Protein AF-A0A1M6VLD0-F1 (afdb_monomer_lite)

Foldseek 3Di:
DVVVVVLVVVLVVLVVVLVVLVVVLVVLCVVLVVLLVVLVVVLVVLVVVQVVCVVVVNDDPVSVVVSVVSNVVSNVVSVVSVVVSVVSVVVSVVSVVSNPD

Structure (mmCIF, N/CA/C/O backbone):
data_AF-A0A1M6VLD0-F1
#
_entry.id   AF-A0A1M6VLD0-F1
#
loop_
_atom_site.group_PDB
_atom_site.id
_atom_site.type_symbol
_atom_site.label_atom_id
_atom_site.label_alt_id
_atom_site.label_comp_id
_atom_site.label_asym_id
_atom_site.label_entity_id
_atom_site.label_seq_id
_atom_site.pdbx_PDB_ins_code
_atom_site.Cartn_x
_atom_site.Cartn_y
_atom_site.Cartn_z
_atom_site.occupancy
_atom_site.B_iso_or_equiv
_atom_site.auth_seq_id
_atom_site.auth_comp_id
_atom_site.auth_asym_id
_atom_site.auth_atom_id
_atom_site.pdbx_P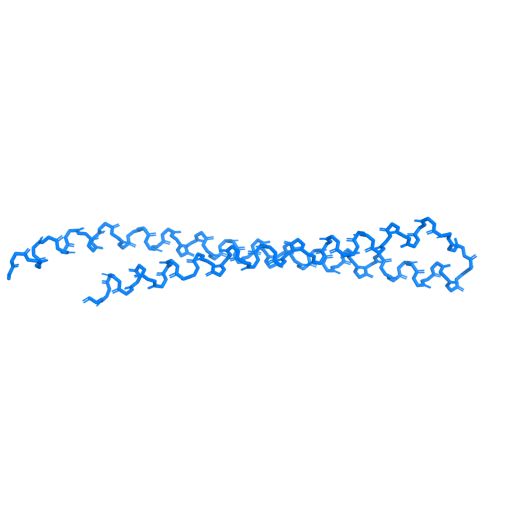DB_model_num
ATOM 1 N N . MET A 1 1 ? -35.736 3.287 25.481 1.00 52.25 1 MET A N 1
ATOM 2 C CA . MET A 1 1 ? -34.744 3.401 26.577 1.00 52.25 1 MET A CA 1
ATOM 3 C C . MET A 1 1 ? -33.820 2.182 26.717 1.00 52.25 1 MET A C 1
ATOM 5 O O . MET A 1 1 ? -32.624 2.410 26.811 1.00 52.25 1 MET A O 1
ATOM 9 N N . LEU A 1 2 ? -34.275 0.917 26.607 1.00 50.25 2 LEU A N 1
ATOM 10 C CA . LEU A 1 2 ? -33.375 -0.265 26.666 1.00 50.25 2 LEU A CA 1
ATOM 11 C C . LEU A 1 2 ? -32.252 -0.292 25.607 1.00 50.25 2 LEU A C 1
ATOM 13 O O . LEU A 1 2 ? -31.142 -0.730 25.895 1.00 50.25 2 LEU A O 1
ATOM 17 N N . ARG A 1 3 ? -32.512 0.210 24.389 1.00 56.19 3 ARG A N 1
ATOM 18 C CA . ARG A 1 3 ? -31.496 0.269 23.320 1.00 56.19 3 ARG A CA 1
ATOM 19 C C . ARG A 1 3 ? -30.289 1.141 23.683 1.00 56.19 3 ARG A C 1
ATOM 21 O O . ARG A 1 3 ? -29.202 0.876 23.196 1.00 56.19 3 ARG A O 1
ATOM 28 N N . PHE A 1 4 ? -30.455 2.142 24.547 1.00 57.03 4 PHE A N 1
ATOM 29 C CA . PHE A 1 4 ? -29.369 3.043 24.946 1.00 57.03 4 PHE A CA 1
ATOM 30 C C . PHE A 1 4 ? -28.453 2.394 25.996 1.00 57.03 4 PHE A C 1
ATOM 32 O O . PHE A 1 4 ? -27.234 2.495 25.893 1.00 57.03 4 PHE A O 1
ATOM 39 N N . MET A 1 5 ? -29.032 1.641 26.942 1.00 56.78 5 MET A N 1
ATOM 40 C CA . MET A 1 5 ? -28.290 0.905 27.979 1.00 56.78 5 MET A CA 1
ATOM 41 C C . MET A 1 5 ? -27.414 -0.226 27.420 1.00 56.78 5 MET A C 1
ATOM 43 O O . MET A 1 5 ? -26.392 -0.538 28.017 1.00 56.78 5 MET A O 1
ATOM 47 N N . ILE A 1 6 ? -27.769 -0.808 26.268 1.00 61.88 6 ILE A N 1
ATOM 48 C CA . ILE A 1 6 ? -26.975 -1.862 25.602 1.00 61.88 6 ILE A CA 1
ATOM 49 C C . ILE A 1 6 ? -25.964 -1.279 24.596 1.00 61.88 6 ILE A C 1
ATOM 51 O O . ILE A 1 6 ? -24.879 -1.830 24.424 1.00 61.88 6 ILE A O 1
ATOM 55 N N . LYS A 1 7 ? -26.270 -0.141 23.953 1.00 59.44 7 LYS A N 1
ATOM 56 C CA . LYS A 1 7 ? -25.375 0.497 22.965 1.00 59.44 7 LYS A CA 1
ATOM 57 C C . LYS A 1 7 ? -24.177 1.205 23.626 1.00 59.44 7 LYS A C 1
ATOM 59 O O . LYS A 1 7 ? -23.116 1.297 23.016 1.00 59.44 7 LYS A O 1
ATOM 64 N N . LEU A 1 8 ? -24.316 1.652 24.880 1.00 65.25 8 LEU A N 1
ATOM 65 C CA . LEU A 1 8 ? -23.249 2.309 25.648 1.00 65.25 8 LEU A CA 1
ATOM 66 C C . LEU A 1 8 ? -22.031 1.402 25.945 1.00 65.25 8 LEU A C 1
ATOM 68 O O . LEU A 1 8 ? -20.916 1.810 25.618 1.00 65.25 8 LEU A O 1
ATOM 72 N N . PRO A 1 9 ? -22.188 0.177 26.497 1.00 65.31 9 PRO A N 1
ATOM 73 C CA . PRO A 1 9 ? -21.049 -0.719 26.723 1.00 65.31 9 PRO A CA 1
ATOM 74 C C . PRO A 1 9 ? -20.408 -1.176 25.406 1.00 65.31 9 PRO A C 1
ATOM 76 O O . PRO A 1 9 ? -19.188 -1.292 25.325 1.00 65.31 9 PRO A O 1
ATOM 79 N N . PHE A 1 10 ? -21.201 -1.346 24.343 1.00 67.75 10 PHE A N 1
ATOM 80 C CA . PHE A 1 10 ? -20.683 -1.672 23.012 1.00 67.75 10 PHE A CA 1
ATOM 81 C C . PHE A 1 10 ? -19.812 -0.549 22.420 1.00 67.75 10 PHE A C 1
ATOM 83 O O . PHE A 1 10 ? -18.781 -0.848 21.824 1.00 67.75 10 PHE A O 1
ATOM 90 N N . ARG A 1 11 ? -20.158 0.734 22.630 1.00 69.50 11 ARG A N 1
ATOM 91 C CA . ARG A 1 11 ? -19.313 1.882 22.228 1.00 69.50 11 ARG A CA 1
ATOM 92 C C . ARG A 1 11 ? -17.976 1.912 22.974 1.00 69.50 11 ARG A C 1
ATOM 94 O O . ARG A 1 11 ? -16.953 2.193 22.356 1.00 69.50 11 ARG A O 1
ATOM 101 N N . ILE A 1 12 ? -17.970 1.581 24.268 1.00 75.38 12 ILE A N 1
ATOM 102 C CA . ILE A 1 12 ? -16.751 1.552 25.099 1.00 75.38 12 ILE A CA 1
ATOM 103 C C . ILE A 1 12 ? -15.772 0.471 24.621 1.00 75.38 12 ILE A C 1
ATOM 105 O O . ILE A 1 12 ? -14.567 0.699 24.637 1.00 75.38 12 ILE A O 1
ATOM 109 N N . ILE A 1 13 ? -16.275 -0.675 24.153 1.00 76.44 13 ILE A N 1
ATOM 110 C CA . ILE A 1 13 ? -15.447 -1.771 23.619 1.00 76.44 13 ILE A CA 1
ATOM 111 C C . ILE A 1 13 ? -15.057 -1.519 22.152 1.00 76.44 13 ILE A C 1
ATOM 113 O O . ILE A 1 13 ? -13.966 -1.888 21.729 1.00 76.44 13 ILE A O 1
ATOM 117 N N . ALA A 1 14 ? -15.907 -0.852 21.368 1.00 73.44 14 ALA A N 1
ATOM 118 C CA . ALA A 1 14 ? -15.618 -0.538 19.968 1.00 73.44 14 ALA A CA 1
ATOM 119 C C . ALA A 1 14 ? -14.554 0.567 19.802 1.00 73.44 14 ALA A C 1
ATOM 121 O O . ALA A 1 14 ? -13.787 0.530 18.842 1.00 73.44 14 ALA A O 1
ATOM 122 N N . ALA A 1 15 ? -14.457 1.514 20.742 1.00 79.00 15 ALA A N 1
ATOM 123 C CA . ALA A 1 15 ? -13.451 2.579 20.730 1.00 79.00 15 ALA A CA 1
ATOM 124 C C . ALA A 1 15 ? -11.984 2.080 20.697 1.00 79.00 15 ALA A C 1
ATOM 126 O O . ALA A 1 15 ? -11.239 2.515 19.815 1.00 79.00 15 ALA A O 1
ATOM 127 N N . PRO A 1 16 ? -11.535 1.154 21.574 1.00 79.50 16 PRO A N 1
ATOM 128 C CA . PRO A 1 16 ? -10.180 0.610 21.492 1.00 79.50 16 PRO A CA 1
ATOM 129 C C . PRO A 1 16 ? -9.962 -0.219 20.220 1.00 79.50 16 PRO A C 1
ATOM 131 O O . PRO A 1 16 ? -8.879 -0.164 19.643 1.00 79.50 16 PRO A O 1
ATOM 134 N N . VAL A 1 17 ? -10.983 -0.931 19.727 1.00 82.94 17 VAL A N 1
ATOM 135 C CA . VAL A 1 17 ? -10.897 -1.697 18.469 1.00 82.94 17 VAL A CA 1
ATOM 136 C C . VAL A 1 17 ? -10.692 -0.771 17.266 1.00 82.94 17 VAL A C 1
ATOM 138 O O . VAL A 1 17 ? -9.846 -1.049 16.418 1.00 82.94 17 VAL A O 1
ATOM 141 N N . TRP A 1 18 ? -11.402 0.359 17.214 1.00 85.25 18 TRP A N 1
ATOM 142 C CA . TRP A 1 18 ? -11.215 1.381 16.181 1.00 85.25 18 TRP A CA 1
ATOM 143 C C . TRP A 1 18 ? -9.797 1.957 16.193 1.00 85.25 18 TRP A C 1
ATOM 145 O O . TRP A 1 18 ? -9.180 2.102 15.139 1.00 85.25 18 TRP A O 1
ATOM 155 N N . LEU A 1 19 ? -9.257 2.225 17.385 1.00 82.44 19 LEU A N 1
ATOM 156 C CA . LEU A 1 19 ? -7.901 2.745 17.553 1.00 82.44 19 LEU A CA 1
ATOM 157 C C . LEU A 1 19 ? -6.841 1.738 17.077 1.00 82.44 19 LEU A C 1
ATOM 159 O O . LEU A 1 19 ? -5.909 2.122 16.371 1.00 82.44 19 LEU A O 1
ATOM 163 N N . VAL A 1 20 ? -7.010 0.448 17.389 1.00 86.25 20 VAL A N 1
ATOM 164 C CA . VAL A 1 20 ? -6.131 -0.620 16.882 1.00 86.25 20 VAL A CA 1
ATOM 165 C C . VAL A 1 20 ? -6.224 -0.725 15.359 1.00 86.25 20 VAL A C 1
ATOM 167 O O . VAL A 1 20 ? -5.189 -0.770 14.696 1.00 86.25 20 VAL A O 1
ATOM 170 N N . LEU A 1 21 ? -7.433 -0.695 14.784 1.00 84.44 21 LEU A N 1
ATOM 171 C CA . LEU A 1 21 ? -7.605 -0.679 13.328 1.00 84.44 21 LEU A CA 1
ATOM 172 C C . LEU A 1 21 ? -6.940 0.544 12.684 1.00 84.44 21 LEU A C 1
ATOM 174 O O . LEU A 1 21 ? -6.337 0.412 11.624 1.00 84.44 21 LEU A O 1
ATOM 178 N N . ALA A 1 22 ? -7.026 1.722 13.306 1.00 83.38 22 ALA A N 1
ATOM 179 C CA . ALA A 1 22 ? -6.374 2.933 12.815 1.00 83.38 22 ALA A CA 1
AT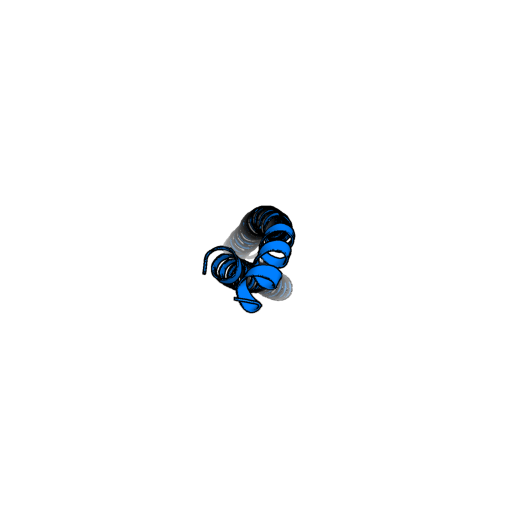OM 180 C C . ALA A 1 22 ? -4.851 2.800 12.806 1.00 83.38 22 ALA A C 1
ATOM 182 O O . ALA A 1 22 ? -4.225 3.120 11.797 1.00 83.38 22 ALA A O 1
ATOM 183 N N . ALA A 1 23 ? -4.269 2.273 13.884 1.00 87.25 23 ALA A N 1
ATOM 184 C CA . ALA A 1 23 ? -2.836 2.017 13.956 1.00 87.25 23 ALA A CA 1
ATOM 185 C C . ALA A 1 23 ? -2.386 0.998 12.895 1.00 87.25 23 ALA A C 1
ATOM 187 O O . ALA A 1 23 ? -1.440 1.259 12.154 1.00 87.25 23 ALA A O 1
ATOM 188 N N . VAL A 1 24 ? -3.099 -0.127 12.764 1.00 88.62 24 VAL A N 1
ATOM 189 C CA . VAL A 1 24 ? -2.811 -1.161 11.754 1.00 88.62 24 VAL A CA 1
ATOM 190 C C . VAL A 1 24 ? -2.926 -0.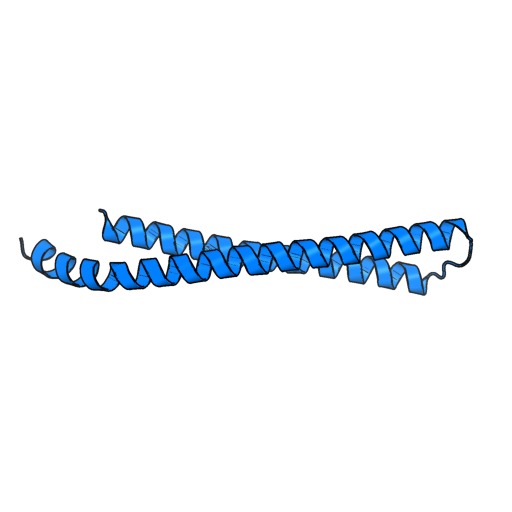603 10.338 1.00 88.62 24 VAL A C 1
ATOM 192 O O . VAL A 1 24 ? -2.085 -0.899 9.493 1.00 88.62 24 VAL A O 1
ATOM 195 N N . ASN A 1 25 ? -3.926 0.236 10.077 1.00 86.94 25 ASN A N 1
ATOM 196 C CA . ASN A 1 25 ? -4.124 0.855 8.774 1.00 86.94 25 ASN A CA 1
ATOM 197 C C . ASN A 1 25 ? -2.985 1.825 8.423 1.00 86.94 25 ASN A C 1
ATOM 199 O O . ASN A 1 25 ? -2.424 1.724 7.341 1.00 86.94 25 ASN A O 1
ATOM 203 N N . ILE A 1 26 ? -2.554 2.679 9.358 1.00 87.25 26 ILE A N 1
ATOM 204 C CA . ILE A 1 26 ? -1.392 3.561 9.147 1.00 87.25 26 ILE A CA 1
ATOM 205 C C . ILE A 1 26 ? -0.134 2.741 8.825 1.00 87.25 26 ILE A C 1
ATOM 207 O O . ILE A 1 26 ? 0.592 3.069 7.886 1.00 87.25 26 ILE A O 1
ATOM 211 N N . VAL A 1 27 ? 0.107 1.651 9.560 1.00 88.00 27 VAL A N 1
ATOM 212 C CA . VAL A 1 27 ? 1.247 0.754 9.307 1.00 88.00 27 VAL A CA 1
ATOM 213 C C . VAL A 1 27 ? 1.130 0.072 7.942 1.00 88.00 27 VAL A C 1
ATOM 215 O O . VAL A 1 27 ? 2.121 -0.008 7.221 1.00 88.00 27 VAL A O 1
ATOM 218 N N . LEU A 1 28 ? -0.063 -0.386 7.553 1.00 85.56 28 LEU A N 1
ATOM 219 C CA . LEU A 1 28 ? -0.302 -1.007 6.248 1.00 85.56 28 LEU A CA 1
ATOM 220 C C . LEU A 1 28 ? -0.148 -0.016 5.096 1.00 85.56 28 LEU A C 1
ATOM 222 O O . LEU A 1 28 ? 0.528 -0.340 4.128 1.00 85.56 28 LEU A O 1
ATOM 226 N N . VAL A 1 29 ? -0.710 1.190 5.205 1.00 87.31 29 VAL A N 1
ATOM 227 C CA . VAL A 1 29 ? -0.515 2.283 4.239 1.00 87.31 29 VAL A CA 1
ATOM 228 C C . VAL A 1 29 ? 0.970 2.567 4.071 1.00 87.31 29 VAL A C 1
ATOM 230 O O . VAL A 1 29 ? 1.453 2.678 2.946 1.00 87.31 29 VAL A O 1
ATOM 233 N N . PHE A 1 30 ? 1.707 2.643 5.181 1.00 85.75 30 PHE A N 1
ATOM 234 C CA . PHE A 1 30 ? 3.141 2.880 5.147 1.00 85.75 30 PHE A CA 1
ATOM 235 C C . PHE A 1 30 ? 3.898 1.724 4.486 1.00 85.75 30 PHE A C 1
ATOM 237 O O . PHE A 1 30 ? 4.723 1.961 3.611 1.00 85.75 30 PHE A O 1
ATOM 244 N N . LEU A 1 31 ? 3.602 0.473 4.845 1.00 86.00 31 LEU A N 1
ATOM 245 C CA . LEU A 1 31 ? 4.273 -0.704 4.292 1.00 86.00 31 LEU A CA 1
ATOM 246 C C . LEU A 1 31 ? 3.962 -0.896 2.800 1.00 86.00 31 LEU A C 1
ATOM 248 O O . LEU A 1 31 ? 4.862 -1.181 2.010 1.00 86.00 31 LEU A O 1
ATOM 252 N N . VAL A 1 32 ? 2.706 -0.697 2.396 1.00 86.88 32 VAL A N 1
ATOM 253 C CA . VAL A 1 32 ? 2.274 -0.736 0.991 1.00 86.88 32 VAL A CA 1
ATOM 254 C C . VAL A 1 32 ? 2.901 0.418 0.211 1.00 86.88 32 VAL A C 1
ATOM 256 O O . VAL A 1 32 ? 3.432 0.190 -0.868 1.00 86.88 32 VAL A O 1
ATOM 259 N N . GLY A 1 33 ? 2.922 1.635 0.758 1.00 85.25 33 GLY A N 1
ATOM 260 C CA . GLY A 1 33 ? 3.566 2.786 0.119 1.00 85.25 33 GLY A CA 1
ATOM 261 C C . GLY A 1 33 ? 5.081 2.616 -0.033 1.00 85.25 33 GLY A C 1
ATOM 262 O O . GLY A 1 33 ? 5.627 2.862 -1.108 1.00 85.25 33 GLY A O 1
ATOM 263 N N . LEU A 1 34 ? 5.760 2.134 1.013 1.00 86.88 34 LEU A N 1
ATOM 264 C CA . LEU A 1 34 ? 7.200 1.869 1.005 1.00 86.88 34 LEU A CA 1
ATOM 265 C C . LEU A 1 34 ? 7.552 0.750 0.015 1.00 86.88 34 LEU A C 1
ATOM 267 O O . LEU A 1 34 ? 8.469 0.903 -0.791 1.00 86.88 34 LEU A O 1
ATOM 271 N N . SER A 1 35 ? 6.808 -0.360 0.052 1.00 83.88 35 SER A N 1
ATOM 272 C CA . SER A 1 35 ? 7.010 -1.479 -0.874 1.00 83.88 35 SER A CA 1
ATOM 273 C C . SER A 1 35 ? 6.709 -1.080 -2.315 1.00 83.88 35 SER A C 1
ATOM 275 O O . SER A 1 35 ? 7.507 -1.408 -3.185 1.00 83.88 35 SER A O 1
ATOM 277 N N . ALA A 1 36 ? 5.650 -0.306 -2.574 1.00 84.25 36 ALA A N 1
ATOM 278 C CA . ALA A 1 36 ? 5.368 0.255 -3.892 1.00 84.25 36 ALA A CA 1
ATOM 279 C C . ALA A 1 36 ? 6.535 1.112 -4.391 1.00 84.25 36 ALA A C 1
ATOM 281 O O . ALA A 1 36 ? 7.007 0.902 -5.504 1.00 84.25 36 ALA A O 1
ATOM 282 N N . GLY A 1 37 ? 7.052 2.019 -3.555 1.00 84.38 37 GLY A N 1
ATOM 283 C CA . GLY A 1 37 ? 8.221 2.834 -3.891 1.00 84.38 37 GLY A CA 1
ATOM 284 C C . GLY A 1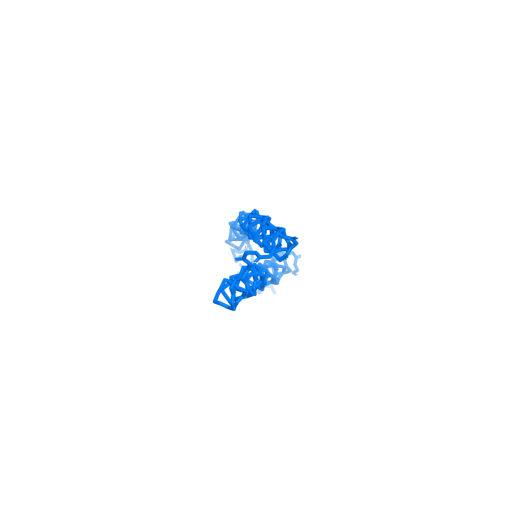 37 ? 9.438 1.986 -4.273 1.00 84.38 37 GLY A C 1
ATOM 285 O O . GLY A 1 37 ? 10.075 2.242 -5.294 1.00 84.38 37 GLY A O 1
ATOM 286 N N . PHE A 1 38 ? 9.718 0.926 -3.511 1.00 86.50 38 PHE A N 1
ATOM 287 C CA . PHE A 1 38 ? 10.807 -0.010 -3.807 1.00 86.50 38 PHE A CA 1
ATOM 288 C C . PHE A 1 38 ? 10.572 -0.795 -5.108 1.00 86.50 38 PHE A C 1
ATOM 290 O O . PHE A 1 38 ? 11.480 -0.929 -5.928 1.00 86.50 38 PHE A O 1
ATOM 297 N N . CYS A 1 39 ? 9.346 -1.275 -5.327 1.00 86.75 39 CYS A N 1
ATOM 298 C CA . CYS A 1 39 ? 8.959 -2.017 -6.526 1.00 86.75 39 CYS A CA 1
ATOM 299 C C . CYS A 1 39 ? 9.065 -1.145 -7.786 1.00 86.75 39 CYS A C 1
ATOM 301 O O . CYS A 1 39 ? 9.603 -1.596 -8.795 1.00 86.75 39 CYS A O 1
ATOM 303 N N . TYR A 1 40 ? 8.627 0.116 -7.718 1.00 82.44 40 TYR A N 1
ATOM 304 C CA . TYR A 1 40 ? 8.759 1.071 -8.819 1.00 82.44 40 TYR A CA 1
ATOM 305 C C . TYR A 1 40 ? 10.216 1.439 -9.105 1.00 82.44 40 TYR A C 1
ATOM 307 O O . TYR A 1 40 ? 10.582 1.572 -10.271 1.00 82.44 40 TYR A O 1
ATOM 315 N N . LEU A 1 41 ? 11.063 1.558 -8.078 1.00 86.75 41 LEU A N 1
ATOM 316 C CA . LEU A 1 41 ? 12.496 1.790 -8.270 1.00 86.75 41 LEU A CA 1
ATOM 317 C C . LEU A 1 41 ? 13.172 0.617 -8.983 1.00 86.75 41 LEU A C 1
ATOM 319 O O . LEU A 1 41 ? 13.891 0.832 -9.955 1.00 86.75 41 LEU A O 1
ATOM 323 N N . ILE A 1 42 ? 12.912 -0.619 -8.547 1.00 86.38 42 ILE A N 1
ATOM 324 C CA . ILE A 1 42 ? 13.464 -1.822 -9.188 1.00 86.38 42 ILE A CA 1
ATOM 325 C C . ILE A 1 42 ? 12.957 -1.938 -10.629 1.00 86.38 42 ILE A C 1
ATOM 327 O O . ILE A 1 42 ? 13.751 -2.186 -11.536 1.00 86.38 42 ILE A O 1
ATOM 331 N N . ALA A 1 43 ? 11.661 -1.708 -10.855 1.00 83.56 43 ALA A N 1
ATOM 332 C CA . ALA A 1 43 ? 11.071 -1.692 -12.189 1.00 83.56 43 ALA A CA 1
ATOM 333 C C . ALA A 1 43 ? 11.733 -0.632 -13.086 1.00 83.56 43 ALA A C 1
ATOM 335 O O . ALA A 1 43 ? 12.132 -0.936 -14.208 1.00 83.56 43 ALA A O 1
ATOM 336 N N . GLY A 1 44 ? 11.919 0.589 -12.577 1.00 84.06 44 GLY A N 1
ATOM 337 C CA . GLY A 1 44 ? 12.580 1.674 -13.298 1.00 84.06 44 GLY A CA 1
ATOM 338 C C . GLY A 1 44 ? 14.033 1.352 -13.649 1.00 84.06 44 GLY A C 1
ATOM 339 O O . GLY A 1 44 ? 14.430 1.520 -14.799 1.00 84.06 44 GLY A O 1
ATOM 340 N N . ILE A 1 45 ? 14.811 0.828 -12.697 1.00 86.75 45 ILE A N 1
ATOM 341 C CA . ILE A 1 45 ? 16.200 0.410 -12.939 1.00 86.75 45 ILE A CA 1
ATOM 342 C C . ILE A 1 45 ? 16.241 -0.704 -13.989 1.00 86.75 45 ILE A C 1
ATOM 344 O O . ILE A 1 45 ? 17.031 -0.616 -14.922 1.00 86.75 45 ILE A O 1
ATOM 348 N N . SER A 1 46 ? 15.353 -1.699 -13.891 1.00 83.19 46 SER A N 1
ATOM 349 C CA . SER A 1 46 ? 15.260 -2.789 -14.868 1.00 83.19 46 SER A CA 1
ATOM 350 C C . SER A 1 46 ? 15.006 -2.265 -16.285 1.00 83.19 46 SER A C 1
ATOM 352 O O . SER A 1 46 ? 15.679 -2.694 -17.218 1.00 83.19 46 SER A O 1
ATOM 354 N N . VAL A 1 47 ? 14.086 -1.306 -16.450 1.00 83.38 47 VAL A N 1
ATOM 355 C CA . VAL A 1 47 ? 13.807 -0.684 -17.756 1.00 83.38 47 VAL A CA 1
ATOM 356 C C . VAL A 1 47 ? 15.011 0.111 -18.257 1.00 83.38 47 VAL A C 1
ATOM 358 O O . VAL A 1 47 ? 15.387 -0.021 -19.417 1.00 83.38 47 VAL A O 1
ATOM 361 N N . VAL A 1 48 ? 15.648 0.916 -17.402 1.00 86.12 48 VAL A N 1
ATOM 362 C CA . VAL A 1 48 ? 16.818 1.722 -17.792 1.00 86.12 48 VAL A CA 1
ATOM 363 C C . VAL A 1 48 ? 17.988 0.831 -18.214 1.00 86.12 48 VAL A C 1
ATOM 365 O O . VAL A 1 48 ? 18.621 1.099 -19.234 1.00 86.12 48 VAL A O 1
ATOM 368 N N . THR A 1 49 ? 18.261 -0.245 -17.471 1.00 84.06 49 THR A N 1
ATOM 369 C CA . THR A 1 49 ? 19.293 -1.228 -17.826 1.00 84.06 49 THR A CA 1
ATOM 370 C C . THR A 1 49 ? 18.988 -1.896 -19.164 1.00 84.06 49 THR A C 1
ATOM 372 O O . THR A 1 49 ? 19.896 -2.096 -19.969 1.00 84.06 49 THR A O 1
ATOM 375 N N . GLU A 1 50 ? 17.722 -2.196 -19.438 1.00 82.38 50 GLU A N 1
ATOM 376 C CA . GLU A 1 50 ? 17.318 -2.821 -20.692 1.00 82.38 50 GLU A CA 1
ATOM 377 C C . GLU A 1 50 ? 17.410 -1.872 -21.892 1.00 82.38 50 GLU A C 1
ATOM 379 O O . GLU A 1 50 ? 17.985 -2.236 -22.916 1.00 82.38 50 GLU A O 1
ATOM 384 N N . VAL A 1 51 ? 16.941 -0.628 -21.756 1.00 84.00 51 VAL A N 1
ATOM 385 C CA . VAL A 1 51 ? 17.083 0.408 -22.796 1.00 84.00 51 VAL A CA 1
ATOM 386 C C . VAL A 1 51 ? 18.558 0.650 -23.120 1.00 84.00 51 VAL A C 1
ATOM 388 O O . VAL A 1 51 ? 18.928 0.772 -24.288 1.00 84.00 51 VAL A O 1
ATOM 391 N N . LEU A 1 52 ? 19.419 0.662 -22.098 1.00 85.69 52 LEU A N 1
ATOM 392 C CA . LEU A 1 52 ? 20.861 0.786 -22.280 1.00 85.69 52 LEU A CA 1
ATOM 393 C C . LEU A 1 52 ? 21.447 -0.439 -23.000 1.00 85.69 52 LEU A C 1
ATOM 395 O O . LEU A 1 52 ? 22.232 -0.285 -23.930 1.00 85.69 52 LEU A O 1
ATOM 399 N N . SER A 1 53 ? 21.029 -1.648 -22.618 1.00 82.12 53 SER A N 1
ATOM 400 C CA . SER A 1 53 ? 21.439 -2.912 -23.248 1.00 82.12 53 SER A CA 1
ATOM 401 C C . SER A 1 53 ? 21.072 -2.973 -24.739 1.00 82.12 53 SER A C 1
ATOM 403 O O . SER A 1 53 ? 21.886 -3.398 -25.563 1.00 82.12 53 SER A O 1
ATOM 405 N N . ILE A 1 54 ? 19.890 -2.461 -25.106 1.00 84.62 54 ILE A N 1
ATOM 406 C CA . ILE A 1 54 ? 19.459 -2.293 -26.503 1.00 84.62 54 ILE A CA 1
ATOM 407 C C . ILE A 1 54 ? 20.334 -1.259 -27.219 1.00 84.62 54 ILE A C 1
ATOM 409 O O . ILE A 1 54 ? 20.814 -1.521 -28.319 1.00 84.62 54 ILE A O 1
ATOM 413 N N . GLY A 1 55 ? 20.587 -0.105 -26.589 1.00 84.44 55 GLY A N 1
ATOM 414 C CA . GLY A 1 55 ? 21.432 0.955 -27.150 1.00 84.44 55 GLY A CA 1
ATOM 415 C C . GLY A 1 55 ? 22.882 0.524 -27.404 1.00 84.44 55 GLY A C 1
ATOM 416 O O . GLY A 1 55 ? 23.510 1.015 -28.338 1.00 84.44 55 GLY A O 1
ATOM 417 N N . PHE A 1 56 ? 23.394 -0.427 -26.617 1.00 84.62 56 PHE A N 1
ATOM 418 C CA . PHE A 1 56 ? 24.712 -1.045 -26.800 1.00 84.62 56 PHE A CA 1
ATOM 419 C C . PHE A 1 56 ? 24.701 -2.306 -27.686 1.00 84.62 56 PHE A C 1
ATOM 421 O O . PHE A 1 56 ? 25.766 -2.854 -27.963 1.00 84.62 56 PHE A O 1
ATOM 428 N N . GLY A 1 57 ? 23.534 -2.775 -28.145 1.00 81.06 57 GLY A N 1
ATOM 429 C CA . GLY A 1 57 ? 23.411 -3.945 -29.025 1.00 81.06 57 GLY A CA 1
ATOM 430 C C . GLY A 1 57 ? 23.723 -5.294 -28.362 1.00 81.06 57 GLY A C 1
ATOM 431 O O . GLY A 1 57 ? 24.008 -6.263 -29.059 1.00 81.06 57 GLY A O 1
ATOM 432 N N . ILE A 1 58 ? 23.682 -5.367 -27.028 1.00 80.38 58 ILE A N 1
ATOM 433 C CA . ILE A 1 58 ? 23.969 -6.582 -26.238 1.00 80.38 58 ILE A CA 1
ATOM 434 C C . ILE A 1 58 ? 22.694 -7.279 -25.729 1.00 80.38 58 ILE A C 1
ATOM 436 O O . ILE A 1 58 ? 22.767 -8.287 -25.024 1.00 80.38 58 ILE A O 1
ATOM 440 N N . SER A 1 59 ? 21.518 -6.755 -26.080 1.00 71.06 59 SER A N 1
ATOM 441 C CA . SER A 1 59 ? 20.224 -7.287 -25.654 1.00 71.06 59 SER A CA 1
ATOM 442 C C . SER A 1 59 ? 19.909 -8.636 -26.310 1.00 71.06 59 SER A C 1
ATOM 444 O O . SER A 1 59 ? 19.962 -8.756 -27.533 1.00 71.06 59 SER A O 1
ATOM 446 N N . THR A 1 60 ? 19.502 -9.625 -25.511 1.00 70.12 60 THR A N 1
ATOM 447 C CA . THR A 1 60 ? 18.975 -10.917 -25.991 1.00 70.12 60 THR A CA 1
ATOM 448 C C . THR A 1 60 ? 17.451 -10.980 -25.816 1.00 70.12 60 THR A C 1
ATOM 450 O O . THR A 1 60 ? 16.909 -10.364 -24.893 1.00 70.12 60 THR A O 1
ATOM 453 N N . ASP A 1 61 ? 16.737 -11.760 -26.638 1.00 67.62 61 ASP A N 1
ATOM 454 C CA . ASP A 1 61 ? 15.276 -11.952 -26.505 1.00 67.62 61 ASP A CA 1
ATOM 455 C C . ASP A 1 61 ? 14.861 -12.450 -25.108 1.00 67.62 61 ASP A C 1
ATOM 457 O O . ASP A 1 61 ? 13.785 -12.132 -24.593 1.00 67.62 61 ASP A O 1
ATOM 461 N N . TRP A 1 62 ? 15.736 -13.223 -24.460 1.00 66.06 62 TRP A N 1
ATOM 462 C CA . TRP A 1 62 ? 15.492 -13.782 -23.133 1.00 66.06 62 TRP A CA 1
ATOM 463 C C . TRP A 1 62 ? 15.567 -12.724 -22.023 1.00 66.06 62 TRP A C 1
ATOM 465 O O . TRP A 1 62 ? 14.731 -12.728 -21.116 1.00 66.06 62 TRP A O 1
ATOM 475 N N . THR A 1 63 ? 16.509 -11.779 -22.123 1.00 70.31 63 THR A N 1
ATOM 476 C CA . THR A 1 63 ? 16.629 -10.671 -21.162 1.00 70.31 63 THR A CA 1
ATOM 477 C C . THR A 1 63 ? 15.413 -9.748 -21.211 1.00 70.31 63 THR A C 1
ATOM 479 O O . THR A 1 63 ? 14.854 -9.456 -20.155 1.00 70.31 63 THR A O 1
ATOM 482 N N . MET A 1 64 ? 14.910 -9.434 -22.415 1.00 68.56 64 MET A N 1
ATOM 483 C CA . MET A 1 64 ? 13.721 -8.584 -22.570 1.00 68.56 64 MET A CA 1
ATOM 484 C C . MET A 1 64 ? 12.467 -9.204 -21.966 1.00 68.56 64 MET A C 1
ATOM 486 O O . MET A 1 64 ? 11.714 -8.575 -21.222 1.00 68.56 64 MET A O 1
ATOM 490 N N . LYS A 1 65 ? 12.240 -10.490 -22.250 1.00 73.81 65 LYS A N 1
ATOM 491 C CA . LYS A 1 65 ? 11.066 -11.192 -21.731 1.00 73.81 65 LYS A CA 1
ATOM 492 C C . LYS A 1 65 ? 11.085 -11.258 -20.202 1.00 73.81 65 LYS A C 1
ATOM 494 O O . LYS A 1 65 ? 10.038 -11.112 -19.574 1.00 73.81 65 LYS A O 1
ATOM 499 N N . SER A 1 66 ? 12.263 -11.447 -19.606 1.00 72.50 66 SER A N 1
ATOM 500 C CA . SER A 1 66 ? 12.420 -11.459 -18.151 1.00 72.50 66 SER A CA 1
ATOM 501 C C . SER A 1 66 ? 12.151 -10.086 -17.531 1.00 72.50 66 SER A C 1
ATOM 503 O O . SER A 1 66 ? 11.443 -10.025 -16.530 1.00 72.50 66 SER A O 1
ATOM 505 N N . ALA A 1 67 ? 12.657 -8.993 -18.109 1.00 75.44 67 ALA A N 1
ATOM 506 C CA . ALA A 1 67 ? 12.448 -7.651 -17.561 1.00 75.44 67 ALA A CA 1
ATOM 507 C C . ALA A 1 67 ? 10.996 -7.170 -17.670 1.00 75.44 67 ALA A C 1
ATOM 509 O O . ALA A 1 67 ? 10.489 -6.513 -16.759 1.00 75.44 67 ALA A O 1
ATOM 510 N N . ILE A 1 68 ? 10.292 -7.532 -18.746 1.00 77.50 68 ILE A N 1
ATOM 511 C CA . ILE A 1 68 ? 8.860 -7.233 -18.890 1.00 77.50 68 ILE A CA 1
ATOM 512 C C . ILE A 1 68 ? 8.049 -7.993 -17.831 1.00 77.50 68 ILE A C 1
ATOM 514 O O . ILE A 1 68 ? 7.163 -7.429 -17.194 1.00 77.50 68 ILE A O 1
ATOM 518 N N . ILE A 1 69 ? 8.361 -9.270 -17.591 1.00 79.06 69 ILE A N 1
ATOM 519 C CA . ILE A 1 69 ? 7.655 -10.062 -16.574 1.00 79.06 69 ILE A CA 1
ATOM 520 C C . ILE A 1 69 ? 7.927 -9.509 -15.171 1.00 79.06 69 ILE A C 1
ATOM 522 O O . ILE A 1 69 ? 6.990 -9.360 -14.388 1.00 79.06 69 ILE A O 1
ATOM 526 N N . THR A 1 70 ? 9.178 -9.167 -14.845 1.00 75.69 70 THR A N 1
ATOM 527 C CA . THR A 1 70 ? 9.509 -8.612 -13.526 1.00 75.69 70 THR A CA 1
ATOM 528 C C . THR A 1 70 ? 8.839 -7.259 -13.314 1.00 75.69 70 THR A C 1
ATOM 530 O O . THR A 1 70 ? 8.195 -7.073 -12.285 1.00 75.69 70 THR A O 1
ATOM 533 N N . THR A 1 71 ? 8.896 -6.343 -14.283 1.00 75.62 71 THR A N 1
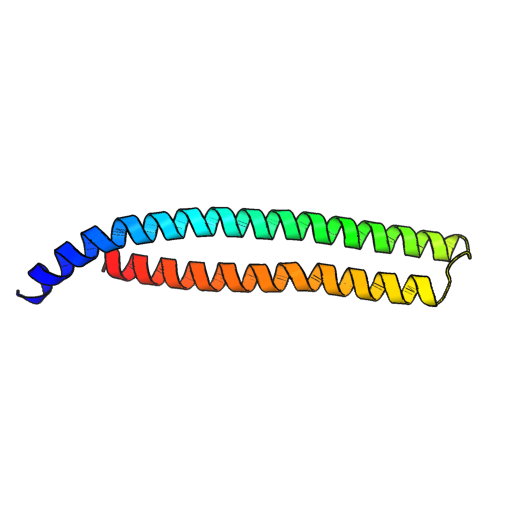ATOM 534 C CA . THR A 1 71 ? 8.219 -5.036 -14.186 1.00 75.62 71 THR A CA 1
ATOM 535 C C . THR A 1 71 ? 6.707 -5.179 -14.016 1.00 75.62 71 THR A C 1
ATOM 537 O O . THR A 1 71 ? 6.145 -4.548 -13.124 1.00 75.62 71 THR A O 1
ATOM 540 N N . VAL A 1 72 ? 6.047 -6.056 -14.780 1.00 79.00 72 VAL A N 1
ATOM 541 C CA . VAL A 1 72 ? 4.604 -6.319 -14.630 1.00 79.00 72 VAL A CA 1
ATOM 542 C C . VAL A 1 72 ? 4.276 -6.856 -13.234 1.00 79.00 72 VAL A C 1
ATOM 544 O O . VAL A 1 72 ? 3.365 -6.349 -12.579 1.00 79.00 72 VAL A O 1
ATOM 547 N N . VAL A 1 73 ? 5.036 -7.834 -12.734 1.00 79.75 73 VAL A N 1
ATOM 548 C CA . VAL A 1 73 ? 4.821 -8.405 -11.394 1.00 79.75 73 VAL A CA 1
ATOM 549 C C . VAL A 1 73 ? 5.025 -7.353 -10.300 1.00 79.75 73 VAL A C 1
ATOM 551 O O . VAL A 1 73 ? 4.192 -7.238 -9.400 1.00 79.75 73 VAL A O 1
ATOM 554 N N . PHE A 1 74 ? 6.088 -6.549 -10.395 1.00 78.38 74 PHE A N 1
ATOM 555 C CA . PHE A 1 74 ? 6.398 -5.503 -9.420 1.00 78.38 74 PHE A CA 1
ATOM 556 C C . PHE A 1 74 ? 5.397 -4.340 -9.437 1.00 78.38 74 PHE A C 1
ATOM 558 O O . PHE A 1 74 ? 5.212 -3.702 -8.405 1.00 78.38 74 PHE A O 1
ATOM 565 N N . VAL A 1 75 ? 4.708 -4.084 -10.553 1.00 77.44 75 VAL A N 1
ATOM 566 C CA . VAL A 1 75 ? 3.632 -3.078 -10.628 1.00 77.44 75 VAL A CA 1
ATOM 567 C C . VAL A 1 75 ? 2.298 -3.626 -10.102 1.00 77.44 75 VAL A C 1
ATOM 569 O O . VAL A 1 75 ? 1.551 -2.901 -9.445 1.00 77.44 75 VAL A O 1
ATOM 572 N N . LEU A 1 76 ? 1.994 -4.909 -10.326 1.00 78.19 76 LEU A N 1
ATOM 573 C CA . LEU A 1 76 ? 0.760 -5.526 -9.820 1.00 78.19 76 LEU A CA 1
ATOM 574 C C . LEU A 1 76 ? 0.771 -5.766 -8.300 1.00 78.19 76 LEU A C 1
ATOM 576 O O . LEU A 1 76 ? -0.273 -5.638 -7.657 1.00 78.19 76 LEU A O 1
ATOM 580 N N . LEU A 1 77 ? 1.928 -6.091 -7.714 1.00 79.88 77 LEU A N 1
ATOM 581 C CA . LEU A 1 77 ? 2.071 -6.355 -6.276 1.00 79.88 77 LEU A CA 1
ATOM 582 C C . LEU A 1 77 ? 1.542 -5.212 -5.373 1.00 79.88 77 LEU A C 1
ATOM 584 O O . LEU A 1 77 ? 0.719 -5.482 -4.492 1.00 79.88 77 LEU A O 1
ATOM 588 N N . PRO A 1 78 ? 1.932 -3.936 -5.579 1.00 78.19 78 PRO A N 1
ATOM 589 C CA . PRO A 1 78 ? 1.438 -2.827 -4.763 1.00 78.19 78 PRO A CA 1
ATOM 590 C C . PRO A 1 78 ? 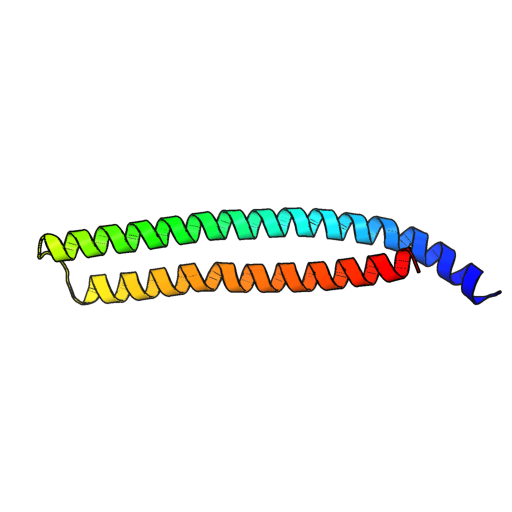-0.046 -2.507 -4.996 1.00 78.19 78 PRO A C 1
ATOM 592 O O . PRO A 1 78 ? -0.709 -2.026 -4.076 1.00 78.19 78 PRO A O 1
ATOM 595 N N . HIS A 1 79 ? -0.609 -2.828 -6.168 1.00 79.50 79 HIS A N 1
ATOM 596 C CA . HIS A 1 79 ? -2.044 -2.659 -6.437 1.00 79.50 79 HIS A CA 1
ATOM 597 C C . HIS A 1 79 ? -2.918 -3.567 -5.561 1.00 79.50 79 HIS A C 1
ATOM 599 O O . HIS A 1 79 ? -3.965 -3.136 -5.073 1.00 79.50 79 HIS A O 1
ATOM 605 N N . ILE A 1 80 ? -2.470 -4.800 -5.307 1.00 81.62 80 ILE A N 1
ATOM 606 C CA . ILE A 1 80 ? -3.152 -5.726 -4.391 1.00 81.62 80 ILE A CA 1
ATOM 607 C C . ILE A 1 80 ? -3.090 -5.187 -2.954 1.00 81.62 80 ILE A C 1
ATOM 609 O O . ILE A 1 80 ? -4.103 -5.174 -2.251 1.00 81.62 80 ILE A O 1
ATOM 613 N N . GLY A 1 81 ? -1.926 -4.675 -2.538 1.00 80.31 81 GLY A N 1
ATOM 614 C CA . GLY A 1 81 ? -1.748 -4.040 -1.228 1.00 80.31 81 GLY A CA 1
ATOM 615 C C . GLY A 1 81 ? -2.676 -2.839 -1.016 1.00 80.31 81 GLY A C 1
ATOM 616 O O . GLY A 1 81 ? -3.273 -2.695 0.052 1.00 80.31 81 GLY A O 1
ATOM 617 N N . MET A 1 82 ? -2.871 -2.019 -2.052 1.00 84.12 82 MET A N 1
ATOM 618 C CA . MET A 1 82 ? -3.771 -0.864 -1.998 1.00 84.12 82 MET A CA 1
ATOM 619 C C . MET A 1 82 ? -5.246 -1.271 -1.857 1.00 84.12 82 MET A C 1
ATOM 621 O O . MET A 1 82 ? -5.996 -0.617 -1.131 1.00 84.12 82 MET A O 1
ATOM 625 N N . GLY A 1 83 ? -5.653 -2.386 -2.473 1.00 83.06 83 GLY A N 1
ATOM 626 C CA . GLY A 1 83 ? -6.993 -2.953 -2.291 1.00 83.06 83 GLY A CA 1
ATOM 627 C C . GLY A 1 83 ? -7.277 -3.356 -0.839 1.00 83.06 83 GLY A C 1
ATOM 628 O O . GLY A 1 83 ? -8.352 -3.068 -0.316 1.00 83.06 83 GLY A O 1
ATOM 629 N N . ILE A 1 84 ? -6.296 -3.952 -0.154 1.00 81.75 84 ILE A N 1
ATOM 630 C CA . ILE A 1 84 ? -6.425 -4.359 1.257 1.00 81.75 84 ILE A CA 1
ATOM 631 C C . ILE A 1 84 ? -6.576 -3.135 2.169 1.00 81.75 84 ILE A C 1
ATOM 633 O O . ILE A 1 84 ? -7.450 -3.110 3.036 1.00 81.75 84 ILE A O 1
ATOM 637 N N . VAL A 1 85 ? -5.767 -2.097 1.944 1.00 84.50 85 VAL A N 1
ATOM 638 C CA . VAL A 1 85 ? -5.855 -0.827 2.683 1.00 84.50 85 VAL A CA 1
ATOM 639 C C . VAL A 1 85 ? -7.236 -0.186 2.521 1.00 84.50 85 VAL A C 1
ATOM 641 O O . VAL A 1 85 ? -7.832 0.244 3.509 1.00 84.50 85 VAL A O 1
ATOM 644 N N . ALA A 1 86 ? -7.778 -0.171 1.300 1.00 83.06 86 ALA A N 1
ATOM 645 C CA . ALA A 1 86 ? -9.094 0.400 1.025 1.00 83.06 86 ALA A CA 1
ATOM 646 C C . ALA A 1 86 ? -10.217 -0.334 1.778 1.00 83.06 86 ALA A C 1
ATOM 648 O O . ALA A 1 86 ? -11.087 0.307 2.366 1.00 83.06 86 ALA A O 1
ATOM 649 N N . VAL A 1 87 ? -10.176 -1.670 1.824 1.00 84.44 87 VAL A N 1
ATOM 650 C CA . VAL A 1 87 ? -11.154 -2.465 2.587 1.00 84.44 87 VAL A CA 1
ATOM 651 C C . VAL A 1 87 ? -11.075 -2.144 4.083 1.00 84.44 87 VAL A C 1
ATOM 653 O O . VAL A 1 87 ? -12.107 -1.965 4.729 1.00 84.44 87 VAL A O 1
ATOM 656 N N . ILE A 1 88 ? -9.866 -2.016 4.636 1.00 83.00 88 ILE A N 1
ATOM 657 C CA . ILE A 1 88 ? -9.675 -1.690 6.057 1.00 83.00 88 ILE A CA 1
ATOM 658 C C . ILE A 1 88 ? -10.159 -0.270 6.370 1.00 83.00 88 ILE A C 1
ATOM 660 O O . ILE A 1 88 ? -10.792 -0.077 7.407 1.00 83.00 88 ILE A O 1
ATOM 664 N N . GLU A 1 89 ? -9.926 0.711 5.491 1.00 83.12 89 GLU A N 1
ATOM 665 C CA . GLU A 1 89 ? -10.490 2.061 5.640 1.00 83.12 89 GLU A CA 1
ATOM 666 C C . GLU A 1 89 ? -12.023 2.037 5.688 1.00 83.12 89 GLU A C 1
ATOM 668 O O . GLU A 1 89 ? -12.610 2.646 6.581 1.00 83.12 89 GLU A O 1
ATOM 673 N N . VAL A 1 90 ? -12.683 1.275 4.808 1.00 83.94 90 VAL A N 1
ATOM 674 C CA . VAL A 1 90 ? -14.153 1.153 4.808 1.00 83.94 90 VAL A CA 1
ATOM 675 C C . VAL A 1 90 ? -14.665 0.552 6.121 1.00 83.94 90 VAL A C 1
ATOM 677 O O . VAL A 1 90 ? -15.604 1.084 6.717 1.00 83.94 90 VAL A O 1
ATOM 680 N N . VAL A 1 91 ? -14.023 -0.510 6.623 1.00 83.25 91 VAL A N 1
ATOM 681 C CA . VAL A 1 91 ? -14.380 -1.121 7.919 1.00 83.25 91 VAL A CA 1
ATOM 682 C C . VAL A 1 91 ? -14.169 -0.131 9.067 1.00 83.25 91 VAL A C 1
ATOM 684 O O . VAL A 1 91 ? -15.019 -0.010 9.951 1.00 83.25 91 VAL A O 1
ATOM 687 N N . LYS A 1 92 ? -13.062 0.616 9.044 1.00 83.19 92 LYS A N 1
ATOM 688 C CA . LYS A 1 92 ? -12.728 1.623 10.056 1.00 83.19 92 LYS A CA 1
ATOM 689 C C . LYS A 1 92 ? -13.737 2.777 10.062 1.00 83.19 92 LYS A C 1
ATOM 691 O O . LYS A 1 92 ? -14.140 3.224 11.136 1.00 83.19 92 LYS A O 1
ATOM 696 N N . CYS A 1 93 ? -14.180 3.218 8.884 1.00 82.94 93 CYS A N 1
ATOM 697 C CA . CYS A 1 93 ? -15.189 4.263 8.720 1.00 82.94 93 CYS A CA 1
ATOM 698 C C . CYS A 1 93 ? -16.567 3.796 9.225 1.00 82.94 93 CYS A C 1
ATOM 700 O O . CYS A 1 93 ? -17.193 4.489 10.026 1.00 82.94 93 CYS A O 1
ATOM 702 N N . GLY A 1 94 ? -16.987 2.572 8.878 1.00 80.81 94 GLY A N 1
ATOM 703 C CA . GLY A 1 94 ? -18.235 1.986 9.387 1.00 80.81 94 GLY A CA 1
ATOM 704 C C . GLY A 1 94 ? -18.241 1.805 10.911 1.00 80.81 94 GLY A C 1
ATOM 705 O O . GLY A 1 94 ? -19.254 2.042 11.571 1.00 80.81 94 GLY A O 1
ATOM 706 N N . LEU A 1 95 ? -17.092 1.452 11.500 1.00 77.25 95 LEU A N 1
ATOM 707 C CA . LEU A 1 95 ? -16.949 1.350 12.952 1.00 77.25 95 LEU A CA 1
ATOM 708 C C . LEU A 1 95 ? -16.977 2.734 13.626 1.00 77.25 95 LEU A C 1
ATOM 710 O O . LEU A 1 95 ? -17.553 2.873 14.702 1.00 77.25 95 LEU A O 1
ATOM 714 N N . GLN A 1 96 ? -16.424 3.771 12.985 1.00 73.50 96 GLN A N 1
ATOM 715 C CA . GLN A 1 96 ? -16.517 5.156 13.462 1.00 73.50 96 GLN A CA 1
ATOM 716 C C . GLN A 1 96 ? -17.969 5.646 13.497 1.00 73.50 96 GLN A C 1
ATOM 718 O O . GLN A 1 96 ? -18.387 6.246 14.487 1.00 73.50 96 GLN A O 1
ATOM 723 N N . GLU A 1 97 ? -18.746 5.356 12.452 1.00 78.06 97 GLU A N 1
ATOM 724 C CA . GLU A 1 97 ? -20.166 5.710 12.376 1.00 78.06 97 GLU A CA 1
ATOM 725 C C . GLU A 1 97 ? -20.982 4.982 13.459 1.00 78.06 97 GLU A C 1
ATOM 727 O O . GLU A 1 97 ? -21.828 5.587 14.112 1.00 78.06 97 GLU A O 1
ATOM 732 N N . PHE A 1 98 ? -20.645 3.725 13.767 1.00 71.81 98 PHE A N 1
ATOM 733 C CA . PHE A 1 98 ? -21.233 2.981 14.889 1.00 71.81 98 PHE A CA 1
ATOM 734 C C . PHE A 1 98 ? -20.849 3.547 16.272 1.00 71.81 98 PHE A C 1
ATOM 736 O O . PHE A 1 98 ? -21.618 3.436 17.232 1.00 71.81 98 PHE A O 1
ATOM 743 N N . ILE A 1 99 ? -19.657 4.144 16.387 1.00 68.62 99 ILE A N 1
ATOM 744 C CA . ILE A 1 99 ? -19.147 4.746 17.625 1.00 68.62 99 ILE A CA 1
ATOM 745 C C . ILE A 1 99 ? -19.635 6.182 17.819 1.00 68.62 99 ILE A C 1
ATOM 747 O O . ILE A 1 99 ? -19.689 6.607 18.967 1.00 68.62 99 ILE A O 1
ATOM 751 N N . PHE A 1 100 ? -19.979 6.945 16.778 1.00 65.75 100 PHE A N 1
ATOM 752 C CA . PHE A 1 100 ? -20.423 8.344 16.904 1.00 65.75 100 PHE A CA 1
ATOM 753 C C . PHE A 1 100 ? -21.914 8.580 16.595 1.00 65.75 100 PHE A C 1
ATOM 755 O O . PHE A 1 100 ? -22.439 9.590 17.066 1.00 65.75 100 PHE A O 1
ATOM 762 N N . GLY A 1 101 ? -22.601 7.649 15.916 1.00 60.12 101 GLY A N 1
ATOM 763 C CA . GLY A 1 101 ? -24.049 7.666 15.623 1.00 60.12 101 GLY A CA 1
ATOM 764 C C . GLY A 1 101 ? -24.939 6.861 16.579 1.00 60.12 101 GLY A C 1
ATOM 765 O O . GLY A 1 101 ? -26.108 7.251 16.770 1.00 60.12 101 GLY A O 1
#

Organism: NCBI:txid1121950

Secondary structure (DSSP, 8-state):
-HHHHHHHHHHHHHHHHHHHHHHHHHHHHHHHHHHHHHHHHHHHHHHHHHHHHHHTT---HHHHHHHHHHHHHHHHHHHHHHHHHHHHHHHHHHHHHHHH-

Radius of gyration: 22.84 Å; chains: 1; bounding box: 60×22×57 Å

Sequence (101 aa):
MLRFMIKLPFRIIAAPVWLVLAAVNIVLVFLVGLSAGFCYLIAGISVVTEVLSIGFGISTDWTMKSAIITTVVFVLLPHIGMGIVAVIEVVKCGLQEFIFG

pLDDT: mean 78.47, std 8.72, range [50.25, 88.62]